Protein AF-A0A848TC14-F1 (afdb_monomer)

Sequence (157 aa):
MTRFVILGLLLTVLGGLSTPVNAQSNIQIATPGATDDLRDALLASSLLFQASQEKTTDTEELLAAAQADYARILGVLYANARYGGTISISVDGREAAAIPPLSPPSRINTITMRVAPGPLYLFDRAEIRPLAQFTEVPEGFAVGQPAETDTITEAAT

Solvent-accessible surface area (backbone atoms only — not comparable to full-atom values): 9500 Å² total; per-residue (Å²): 141,83,90,90,87,83,92,81,87,81,84,78,81,81,78,76,80,77,71,80,78,77,71,67,49,45,73,44,81,45,52,62,88,48,51,70,69,57,44,50,52,43,50,74,56,28,45,54,54,50,37,56,75,71,60,57,67,56,44,60,60,53,51,51,27,48,46,52,29,56,60,44,45,49,50,50,32,32,50,64,9,17,80,64,43,48,80,46,43,25,48,71,83,41,52,36,84,76,51,55,86,94,60,56,62,98,69,59,62,38,37,41,36,41,39,36,41,59,59,79,41,52,24,88,72,59,86,79,80,88,69,63,91,91,66,78,69,52,84,62,57,31,64,73,28,64,44,21,48,59,48,56,52,59,56,73,110

Secondary structure (DSSP, 8-state):
-------------------------EEEEE-TT--HHHHHHHHHH-HHHHHHHHT---HHHHHHHHHHHHHHHHHHHHHTT-TT-EEEEEETTEEGGGS-TTS--S---EEEEEEE--PPPB-S----SSPPTTPPPPTTSSTTSB--HHHHHHHT-

Mean predicted aligned error: 9.02 Å

Foldseek 3Di:
DDDDDDDDDDDDDPPDPPDPPLQQAAEAEAAPPDDPVLVVQLLVQQPLNVCVVVSPSDQLSNLVSLQVSVVSNCLSLQQQQLNVKDKFKDFVNHTSPPDDSVDTPPGTHYIYIYIYSHDFDFDCDQDDPPDDPPDDQDPQSDGRHGPGPVSVVSRVD

Radius of gyration: 27.79 Å; Cα contacts (8 Å, |Δi|>4): 214; chains: 1; bounding box: 40×29×121 Å

Structure (mmCIF, N/CA/C/O backbone):
data_AF-A0A848TC14-F1
#
_entry.id   AF-A0A848TC14-F1
#
loop_
_atom_site.group_PDB
_atom_site.id
_atom_site.type_symbol
_atom_site.label_atom_id
_atom_site.label_alt_id
_atom_site.label_comp_id
_atom_site.label_asym_id
_atom_site.label_entity_id
_atom_site.label_seq_id
_atom_site.pdbx_PDB_ins_code
_atom_site.Cartn_x
_atom_site.Cartn_y
_atom_site.Cartn_z
_atom_site.occupancy
_atom_site.B_iso_or_equiv
_atom_site.auth_seq_id
_atom_site.auth_comp_id
_atom_site.auth_asym_id
_atom_site.auth_atom_id
_atom_site.pdbx_PDB_model_num
ATOM 1 N N . MET A 1 1 ? -13.054 1.035 89.773 1.00 46.28 1 MET A N 1
ATOM 2 C CA . MET A 1 1 ? -14.316 1.741 89.455 1.00 46.28 1 MET A CA 1
ATOM 3 C C . MET A 1 1 ? -13.878 3.024 88.758 1.00 46.28 1 MET A C 1
ATOM 5 O O . MET A 1 1 ? -13.161 3.770 89.395 1.00 46.28 1 MET A O 1
ATOM 9 N N . THR A 1 2 ? -14.018 3.250 87.449 1.00 39.78 2 THR A N 1
ATOM 10 C CA . THR A 1 2 ? -15.206 3.130 86.582 1.00 39.78 2 THR A CA 1
ATOM 11 C C . THR A 1 2 ? -14.742 3.103 85.106 1.00 39.78 2 THR A C 1
ATOM 13 O O . THR A 1 2 ? -13.728 3.707 84.774 1.00 39.78 2 THR A O 1
ATOM 16 N N . ARG A 1 3 ? -15.445 2.358 84.243 1.00 43.69 3 ARG A N 1
ATOM 17 C CA . ARG A 1 3 ? -15.188 2.159 82.795 1.00 43.69 3 ARG A CA 1
ATOM 18 C C . ARG A 1 3 ? -15.736 3.340 81.980 1.00 43.69 3 ARG A C 1
ATOM 20 O O . ARG A 1 3 ? -16.762 3.851 82.398 1.00 43.69 3 ARG A O 1
ATOM 27 N N . PHE A 1 4 ? -15.179 3.643 80.799 1.00 44.44 4 PHE A N 1
ATOM 28 C CA . PHE A 1 4 ? -15.948 4.006 79.589 1.00 44.44 4 PHE A CA 1
ATOM 29 C C . PHE A 1 4 ? -15.109 3.791 78.309 1.00 44.44 4 PHE A C 1
ATOM 31 O O . PHE A 1 4 ? -13.949 4.180 78.234 1.00 44.44 4 PHE A O 1
ATOM 38 N N . VAL A 1 5 ? -15.722 3.118 77.332 1.00 41.78 5 VAL A N 1
ATOM 39 C CA . VAL A 1 5 ? -15.241 2.735 75.991 1.00 41.78 5 VAL A CA 1
ATOM 40 C C . VAL A 1 5 ? -16.120 3.458 74.976 1.00 41.78 5 VAL A C 1
ATOM 42 O O . VAL A 1 5 ? -17.327 3.301 75.114 1.00 41.78 5 VAL A O 1
ATOM 45 N N . ILE A 1 6 ? -15.556 4.144 73.968 1.00 45.53 6 ILE A N 1
ATOM 46 C CA . ILE A 1 6 ? -16.170 4.487 72.654 1.00 45.53 6 ILE A CA 1
ATOM 47 C C . ILE A 1 6 ? -14.986 4.767 71.692 1.00 45.53 6 ILE A C 1
ATOM 49 O O . ILE A 1 6 ? -14.308 5.771 71.859 1.00 45.53 6 ILE A O 1
ATOM 53 N N . LEU A 1 7 ? -14.450 3.836 70.892 1.00 45.56 7 LEU A N 1
ATOM 54 C CA . LEU A 1 7 ? -14.881 3.301 69.584 1.00 45.56 7 LEU A CA 1
ATOM 55 C C . LEU A 1 7 ? -15.544 4.311 68.623 1.00 45.56 7 LEU A C 1
ATOM 57 O O . LEU A 1 7 ? -16.755 4.491 68.644 1.00 45.56 7 LEU A O 1
ATOM 61 N N . GLY A 1 8 ? -14.744 4.903 67.730 1.00 40.00 8 GLY A N 1
ATOM 62 C CA . GLY A 1 8 ? -15.201 5.689 66.580 1.00 40.00 8 GLY A CA 1
ATOM 63 C C . GLY A 1 8 ? -14.459 5.264 65.313 1.00 40.00 8 GLY A C 1
ATOM 64 O O . GLY A 1 8 ? -13.392 5.782 65.007 1.00 40.00 8 GLY A O 1
ATOM 65 N N . LEU A 1 9 ? -15.017 4.271 64.621 1.00 47.69 9 LEU A N 1
ATOM 66 C CA . LEU A 1 9 ? -14.603 3.769 63.311 1.00 47.69 9 LEU A CA 1
ATOM 67 C C . LEU A 1 9 ? -15.019 4.790 62.238 1.00 47.69 9 LEU A C 1
ATOM 69 O O . LEU A 1 9 ? -16.210 4.927 61.968 1.00 47.69 9 LEU A O 1
ATOM 73 N N . LEU A 1 10 ? -14.067 5.498 61.622 1.00 47.19 10 LEU A N 1
ATOM 74 C CA . LEU A 1 10 ? -14.345 6.332 60.450 1.00 47.19 10 LEU A CA 1
ATOM 75 C C . LEU A 1 10 ? -14.004 5.540 59.180 1.00 47.19 10 LEU A C 1
ATOM 77 O O . LEU A 1 10 ? -12.844 5.388 58.806 1.00 47.19 10 LEU A O 1
ATOM 81 N N . LEU A 1 11 ? -15.046 4.993 58.561 1.00 47.38 11 LEU A N 1
ATOM 82 C CA . LEU A 1 11 ? -15.020 4.297 57.281 1.00 47.38 11 LEU A CA 1
ATOM 83 C C . LEU A 1 11 ? -15.008 5.343 56.154 1.00 47.38 11 LEU A C 1
ATOM 85 O O . LEU A 1 11 ? -16.060 5.836 55.750 1.00 47.38 11 LEU A O 1
ATOM 89 N N . THR A 1 12 ? -13.831 5.719 55.657 1.00 61.28 12 THR A N 1
ATOM 90 C CA . THR A 1 12 ? -13.726 6.566 54.462 1.00 61.28 12 THR A CA 1
ATOM 91 C C . THR A 1 12 ? -13.914 5.709 53.214 1.00 61.28 12 THR A C 1
ATOM 93 O O . THR A 1 12 ? -13.096 4.854 52.882 1.00 61.28 12 THR A O 1
ATOM 96 N N . VAL A 1 13 ? -15.038 5.940 52.541 1.00 52.47 13 VAL A N 1
ATOM 97 C CA . VAL A 1 13 ? -15.427 5.342 51.264 1.00 52.47 13 VAL A CA 1
ATOM 98 C C . VAL A 1 13 ? -14.392 5.698 50.195 1.00 52.47 13 VAL A C 1
ATOM 100 O O . VAL A 1 13 ? -14.266 6.855 49.796 1.00 52.47 13 VAL A O 1
ATOM 103 N N . LEU A 1 14 ? -13.657 4.692 49.722 1.00 52.81 14 LEU A N 1
ATOM 104 C CA . LEU A 1 14 ? -12.804 4.788 48.543 1.00 52.81 14 LEU A CA 1
ATOM 105 C C . LEU A 1 14 ? -13.716 4.742 47.305 1.00 52.81 14 LEU A C 1
ATOM 107 O O . LEU A 1 14 ? -14.069 3.674 46.808 1.00 52.81 14 LEU A O 1
ATOM 111 N N . GLY A 1 15 ? -14.172 5.911 46.853 1.00 49.97 15 GLY A N 1
ATOM 112 C CA . GLY A 1 15 ? -14.879 6.052 45.583 1.00 49.97 15 GLY A CA 1
ATOM 113 C C . GLY A 1 15 ? -13.926 5.726 44.437 1.00 49.97 15 GLY A C 1
ATOM 114 O O . GLY A 1 15 ? -13.061 6.530 44.101 1.00 49.97 15 GLY A O 1
ATOM 115 N N . GLY A 1 16 ? -14.055 4.528 43.867 1.00 47.34 16 GLY A N 1
ATOM 116 C CA . GLY A 1 16 ? -13.307 4.125 42.685 1.00 47.34 16 GLY A CA 1
ATOM 117 C C . GLY A 1 16 ? -13.694 4.998 41.496 1.00 47.34 16 GLY A C 1
ATOM 118 O O . GLY A 1 16 ? -14.772 4.832 40.930 1.00 47.34 16 GLY A O 1
ATOM 119 N N . LEU A 1 17 ? -12.809 5.917 41.110 1.00 54.09 17 LEU A N 1
ATOM 120 C CA . LEU A 1 17 ? -12.841 6.564 39.802 1.00 54.09 17 LEU A CA 1
ATOM 121 C C . LEU A 1 17 ? -12.713 5.462 38.746 1.00 54.09 17 LEU A C 1
ATOM 123 O O . LEU A 1 17 ? -11.628 4.939 38.505 1.00 54.09 17 LEU A O 1
ATOM 127 N N . SER A 1 18 ? -13.839 5.069 38.156 1.00 51.50 18 SER A N 1
ATOM 128 C CA . SER A 1 18 ? -13.858 4.200 36.984 1.00 51.50 18 SER A CA 1
ATOM 129 C C . SER A 1 18 ? -13.423 5.066 35.808 1.00 51.50 18 SER A C 1
ATOM 131 O O . SER A 1 18 ? -14.244 5.740 35.190 1.00 51.50 18 SER A O 1
ATOM 133 N N . THR A 1 19 ? -12.120 5.148 35.540 1.00 56.91 19 THR A N 1
ATOM 134 C CA . THR A 1 19 ? -11.674 5.741 34.281 1.00 56.91 19 THR A CA 1
ATOM 135 C C . THR A 1 19 ? -12.223 4.863 33.155 1.00 56.91 19 THR A C 1
ATOM 137 O O . THR A 1 19 ? -12.076 3.638 33.218 1.00 56.91 19 THR A O 1
ATOM 140 N N . PRO A 1 20 ? -12.906 5.429 32.144 1.00 57.41 20 PRO A N 1
ATOM 141 C CA . PRO A 1 20 ? -13.269 4.646 30.979 1.00 57.41 20 PRO A CA 1
ATOM 142 C C . PRO A 1 20 ? -11.966 4.144 30.355 1.00 57.41 20 PRO A C 1
ATOM 144 O O . PRO A 1 20 ? -11.143 4.927 29.883 1.00 57.41 20 PRO A O 1
ATOM 147 N N . VAL A 1 21 ? -11.750 2.830 30.396 1.00 55.84 21 VAL A N 1
ATOM 148 C CA . VAL A 1 21 ? -10.732 2.181 29.574 1.00 55.84 21 VAL A CA 1
ATOM 149 C C . VAL A 1 21 ? -11.203 2.348 28.134 1.00 55.84 21 VAL A C 1
ATOM 151 O O . VAL A 1 21 ? -12.062 1.606 27.655 1.00 55.84 21 VAL A O 1
ATOM 154 N N . ASN A 1 22 ? -10.674 3.360 27.445 1.00 58.41 22 ASN A N 1
ATOM 155 C CA . ASN A 1 22 ? -10.708 3.386 25.992 1.00 58.41 22 ASN A CA 1
ATOM 156 C C . ASN A 1 22 ? -9.823 2.234 25.527 1.00 58.41 22 ASN A C 1
ATOM 158 O O . ASN A 1 22 ? -8.597 2.320 25.550 1.00 58.41 22 ASN A O 1
ATOM 162 N N . ALA A 1 23 ? -10.457 1.105 25.215 1.00 66.38 23 ALA A N 1
ATOM 163 C CA . ALA A 1 23 ? -9.760 -0.036 24.653 1.00 66.38 23 ALA A CA 1
ATOM 164 C C . ALA A 1 23 ? -9.173 0.393 23.304 1.00 66.38 23 ALA A C 1
ATOM 166 O O . ALA A 1 23 ? -9.920 0.738 22.390 1.00 66.38 23 ALA A O 1
ATOM 167 N N . GLN A 1 24 ? -7.845 0.410 23.229 1.00 78.25 24 GLN A N 1
ATOM 168 C CA . GLN A 1 24 ? -7.098 0.715 22.018 1.00 78.25 24 GLN A CA 1
ATOM 169 C C . GLN A 1 24 ? -7.435 -0.313 20.931 1.00 78.25 24 GLN A C 1
ATOM 171 O O . GLN A 1 24 ? -7.435 -1.519 21.195 1.00 78.25 24 GLN A O 1
ATOM 176 N N . SER A 1 25 ? -7.702 0.164 19.715 1.00 88.19 25 SER A N 1
ATOM 177 C CA . SER A 1 25 ? -7.899 -0.688 18.542 1.00 88.19 25 SER A CA 1
ATOM 178 C C . SER A 1 25 ? -6.624 -1.480 18.246 1.00 88.19 25 SER A C 1
ATOM 180 O O . SER A 1 25 ? -5.524 -0.926 18.240 1.00 88.19 25 SER A O 1
ATOM 182 N N . ASN A 1 26 ? -6.755 -2.777 17.975 1.00 95.12 26 ASN A N 1
ATOM 183 C CA . ASN A 1 26 ? -5.629 -3.616 17.576 1.00 95.12 26 ASN A CA 1
ATOM 184 C C . ASN A 1 26 ? -5.370 -3.462 16.070 1.00 95.12 26 ASN A C 1
ATOM 186 O O . ASN A 1 26 ? -6.156 -3.952 15.261 1.00 95.12 26 ASN A O 1
ATOM 190 N N . ILE A 1 27 ? -4.286 -2.785 15.690 1.00 97.44 27 ILE A N 1
ATOM 191 C CA . ILE A 1 27 ? -3.905 -2.591 14.287 1.00 97.44 27 ILE A CA 1
ATOM 192 C C . ILE A 1 27 ? -2.852 -3.633 13.912 1.00 97.44 27 ILE A C 1
ATOM 194 O O . ILE A 1 27 ? -1.775 -3.698 14.501 1.00 97.44 27 ILE A O 1
ATOM 198 N N . GLN A 1 28 ? -3.168 -4.454 12.916 1.00 97.88 28 GLN A N 1
ATOM 199 C CA . GLN A 1 28 ? -2.315 -5.529 12.426 1.00 97.88 28 GLN A CA 1
ATOM 200 C C . GLN A 1 28 ? -1.973 -5.272 10.966 1.00 97.88 28 GLN A C 1
ATOM 202 O O . GLN A 1 28 ? -2.865 -5.158 10.127 1.00 97.88 28 GLN A O 1
ATOM 207 N N . ILE A 1 29 ? -0.681 -5.212 10.655 1.00 98.12 29 ILE A N 1
ATOM 208 C CA . ILE A 1 29 ? -0.194 -4.972 9.297 1.00 98.12 29 ILE A CA 1
ATOM 209 C C . ILE A 1 29 ? 0.643 -6.170 8.859 1.00 98.12 29 ILE A C 1
ATOM 211 O O . ILE A 1 29 ? 1.595 -6.555 9.535 1.00 98.12 29 ILE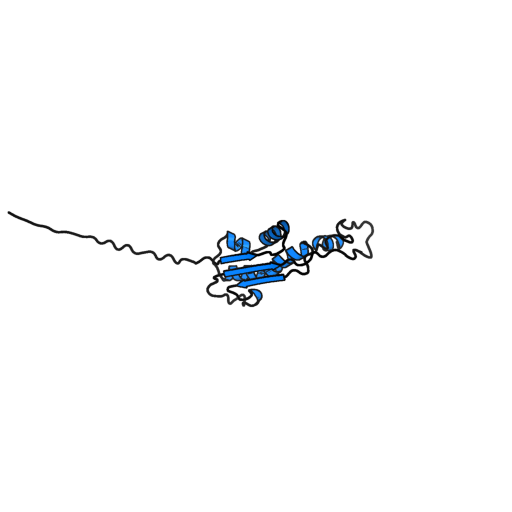 A O 1
ATOM 215 N N . ALA A 1 30 ? 0.284 -6.763 7.723 1.00 98.12 30 ALA A N 1
ATOM 216 C CA . ALA A 1 30 ? 0.972 -7.909 7.148 1.00 98.12 30 ALA A CA 1
ATOM 217 C C . ALA A 1 30 ? 1.305 -7.663 5.673 1.00 98.12 30 ALA A C 1
ATOM 219 O O . ALA A 1 30 ? 0.419 -7.404 4.860 1.00 98.12 30 ALA A O 1
ATOM 220 N N . THR A 1 31 ? 2.575 -7.825 5.309 1.00 98.00 31 THR A N 1
ATOM 221 C CA . THR A 1 31 ? 3.086 -7.610 3.946 1.00 98.00 31 THR A CA 1
ATOM 222 C C . THR A 1 31 ? 3.705 -8.893 3.364 1.00 98.00 31 THR A C 1
ATOM 224 O O . THR A 1 31 ? 4.909 -8.961 3.113 1.00 98.00 31 THR A O 1
ATOM 227 N N . PRO A 1 32 ? 2.926 -9.979 3.197 1.00 97.56 32 PRO A N 1
ATOM 228 C CA . PRO A 1 32 ? 3.448 -11.254 2.702 1.00 97.56 32 PRO A CA 1
ATOM 229 C C . PRO A 1 32 ? 4.146 -11.104 1.343 1.00 97.56 32 PRO A C 1
ATOM 231 O O . PRO A 1 32 ? 3.558 -10.616 0.380 1.00 97.56 32 PRO A O 1
ATOM 234 N N . GLY A 1 33 ? 5.386 -11.586 1.258 1.00 95.38 33 GLY A N 1
ATOM 235 C CA . GLY A 1 33 ? 6.170 -11.564 0.020 1.00 95.38 33 GLY A CA 1
ATOM 236 C C . GLY A 1 33 ? 6.759 -10.197 -0.345 1.00 95.38 33 GLY A C 1
ATOM 237 O O . GLY A 1 33 ? 7.353 -10.081 -1.414 1.00 95.38 33 GLY A O 1
ATOM 238 N N . ALA A 1 34 ? 6.619 -9.177 0.510 1.00 97.12 34 ALA A N 1
ATOM 239 C CA . ALA A 1 34 ? 7.396 -7.949 0.386 1.00 97.12 34 ALA A CA 1
ATOM 240 C C . ALA A 1 34 ? 8.844 -8.181 0.838 1.00 97.12 34 ALA A C 1
ATOM 242 O O . ALA A 1 34 ? 9.090 -8.920 1.793 1.00 97.12 34 ALA A O 1
ATOM 243 N N . THR A 1 35 ? 9.789 -7.534 0.157 1.00 97.75 35 THR A N 1
ATOM 244 C CA . THR A 1 35 ? 11.150 -7.354 0.677 1.00 97.75 35 THR A CA 1
ATOM 245 C C . THR A 1 35 ? 11.115 -6.440 1.901 1.00 97.75 35 THR A C 1
ATOM 247 O O . THR A 1 35 ? 10.121 -5.742 2.121 1.00 97.75 35 THR A O 1
ATOM 250 N N . ASP A 1 36 ? 12.188 -6.428 2.692 1.00 97.62 36 ASP A N 1
ATOM 251 C CA . ASP A 1 36 ? 12.278 -5.531 3.849 1.00 97.62 36 ASP A CA 1
ATOM 252 C C . ASP A 1 36 ? 12.155 -4.058 3.421 1.00 97.62 36 ASP A C 1
ATOM 254 O O . ASP A 1 36 ? 11.310 -3.352 3.962 1.00 97.62 36 ASP A O 1
ATOM 258 N N . ASP A 1 37 ? 12.855 -3.641 2.361 1.00 97.38 37 ASP A N 1
ATOM 259 C CA . ASP A 1 37 ? 12.778 -2.266 1.843 1.00 97.38 37 ASP A CA 1
ATOM 260 C C . ASP A 1 37 ? 11.356 -1.875 1.410 1.00 97.38 37 ASP A C 1
ATOM 262 O O . ASP A 1 37 ? 10.859 -0.799 1.748 1.00 97.38 37 ASP A O 1
ATOM 266 N N . LEU A 1 38 ? 10.653 -2.770 0.702 1.00 98.00 38 LEU A N 1
ATOM 267 C CA . LEU A 1 38 ? 9.278 -2.506 0.281 1.00 98.00 38 LEU A CA 1
ATOM 268 C C . LEU A 1 38 ? 8.330 -2.469 1.482 1.00 98.00 38 LEU A C 1
ATOM 270 O O . LEU A 1 38 ? 7.423 -1.641 1.521 1.00 98.00 38 LEU A O 1
ATOM 274 N N . ARG A 1 39 ? 8.517 -3.354 2.469 1.00 98.31 39 ARG A N 1
ATOM 275 C CA . ARG A 1 39 ? 7.737 -3.304 3.710 1.00 98.31 39 ARG A CA 1
ATOM 276 C C . ARG A 1 39 ? 7.933 -1.959 4.400 1.00 98.31 39 ARG A C 1
ATOM 278 O O . ARG A 1 39 ? 6.943 -1.358 4.806 1.00 98.31 39 ARG A O 1
ATOM 285 N N . ASP A 1 40 ? 9.165 -1.491 4.518 1.00 98.31 40 ASP A N 1
ATOM 286 C CA . ASP A 1 40 ? 9.473 -0.253 5.224 1.00 98.31 40 ASP A CA 1
ATOM 287 C C . ASP A 1 40 ? 8.893 0.963 4.484 1.00 98.31 40 ASP A C 1
ATOM 289 O O . ASP A 1 40 ? 8.284 1.828 5.115 1.00 98.31 40 ASP A O 1
ATOM 293 N N . ALA A 1 41 ? 8.939 0.977 3.146 1.00 98.31 41 ALA A N 1
ATOM 294 C CA . ALA A 1 41 ? 8.268 1.989 2.328 1.00 98.31 41 ALA A CA 1
ATOM 295 C C . ALA A 1 41 ? 6.734 1.978 2.505 1.00 98.31 41 ALA A C 1
ATOM 297 O O . ALA A 1 41 ? 6.103 3.032 2.628 1.00 98.31 41 ALA A O 1
ATOM 298 N N . LEU A 1 42 ? 6.119 0.790 2.563 1.00 98.56 42 LEU A N 1
ATOM 299 C CA . LEU A 1 42 ? 4.681 0.639 2.817 1.00 98.56 42 LEU A CA 1
ATOM 300 C C . LEU A 1 42 ? 4.300 1.155 4.214 1.00 98.56 42 LEU A C 1
ATOM 302 O O . LEU A 1 42 ? 3.315 1.880 4.349 1.00 98.56 42 LEU A O 1
ATOM 306 N N . LEU A 1 43 ? 5.084 0.821 5.244 1.00 98.31 43 LEU A N 1
ATOM 307 C CA . LEU A 1 43 ? 4.855 1.283 6.616 1.00 98.31 43 LEU A CA 1
ATOM 308 C C . LEU A 1 43 ? 5.044 2.797 6.749 1.00 98.31 43 LEU A C 1
ATOM 310 O O . LEU A 1 43 ? 4.217 3.452 7.378 1.00 98.31 43 LEU A O 1
ATOM 314 N N . ALA A 1 44 ? 6.075 3.364 6.119 1.00 98.19 44 ALA A N 1
ATOM 315 C CA . ALA A 1 44 ? 6.312 4.806 6.108 1.00 98.19 44 ALA A CA 1
ATOM 316 C C . ALA A 1 44 ? 5.157 5.580 5.448 1.00 98.19 44 ALA A C 1
ATOM 318 O O . ALA A 1 44 ? 4.817 6.686 5.870 1.00 98.19 44 ALA A O 1
ATOM 319 N N . SER A 1 45 ? 4.521 4.989 4.432 1.00 98.19 45 SER A N 1
ATOM 320 C CA . SER A 1 45 ? 3.368 5.584 3.757 1.00 98.19 45 SER A CA 1
ATOM 321 C C . SER A 1 45 ? 2.059 5.422 4.543 1.00 98.19 45 SER A C 1
ATOM 323 O O . SER A 1 45 ? 1.200 6.294 4.449 1.00 98.19 45 SER A O 1
ATOM 325 N N . SER A 1 46 ? 1.890 4.363 5.338 1.00 98.56 46 SER A N 1
ATOM 326 C CA . SER A 1 46 ? 0.620 4.034 6.005 1.00 98.56 46 SER A CA 1
ATOM 327 C C . SER A 1 46 ? 0.227 5.000 7.131 1.00 98.56 46 SER A C 1
ATOM 329 O O . SER A 1 46 ? 0.959 5.190 8.104 1.00 98.56 46 SER A O 1
ATOM 331 N N . LEU A 1 47 ? -0.992 5.532 7.047 1.00 98.56 47 LEU A N 1
ATOM 332 C CA . LEU A 1 47 ? -1.656 6.288 8.108 1.00 98.56 47 LEU A CA 1
ATOM 333 C C . LEU A 1 47 ? -2.127 5.380 9.245 1.00 98.56 47 LEU A C 1
ATOM 335 O O . LEU A 1 47 ? -2.079 5.790 10.399 1.00 98.56 47 LEU A O 1
ATOM 339 N N . LEU A 1 48 ? -2.533 4.136 8.966 1.00 98.19 48 LEU A N 1
ATOM 340 C CA . LEU A 1 48 ? -2.860 3.172 10.022 1.00 98.19 48 LEU A CA 1
ATOM 341 C C . LEU A 1 48 ? -1.643 2.822 10.883 1.00 98.19 48 LEU A C 1
ATOM 343 O O . LEU A 1 48 ? -1.768 2.671 12.099 1.00 98.19 48 LEU A O 1
ATOM 347 N N . PHE A 1 49 ? -0.461 2.710 10.274 1.00 98.19 49 PHE A N 1
ATOM 348 C CA . PHE A 1 49 ? 0.775 2.515 11.026 1.00 98.19 49 PHE A CA 1
ATOM 349 C C . PHE A 1 49 ? 1.080 3.722 11.923 1.00 98.19 49 PHE A C 1
ATOM 351 O O . PHE A 1 49 ? 1.384 3.543 13.102 1.00 98.19 49 PHE A O 1
ATOM 358 N N . GLN A 1 50 ? 0.926 4.944 11.403 1.00 98.06 50 GLN A N 1
ATOM 359 C CA . GLN A 1 50 ? 1.088 6.180 12.180 1.00 98.06 50 GLN A CA 1
ATOM 360 C C . GLN A 1 50 ? 0.084 6.255 13.342 1.00 98.06 50 GLN A C 1
ATOM 362 O O . GLN A 1 50 ? 0.491 6.397 14.493 1.00 98.06 50 GLN A O 1
ATOM 367 N N . ALA A 1 51 ? -1.202 6.014 13.079 1.00 97.00 51 ALA A N 1
ATOM 368 C CA . ALA A 1 51 ? -2.255 5.974 14.094 1.00 97.00 51 ALA A CA 1
ATOM 369 C C . ALA A 1 51 ? -1.981 4.923 15.188 1.00 97.00 51 ALA A C 1
ATOM 371 O O . ALA A 1 51 ? -2.250 5.145 16.371 1.00 97.00 51 ALA A O 1
ATOM 372 N N . SER A 1 52 ? -1.388 3.777 14.825 1.00 95.75 52 SER A N 1
ATOM 373 C CA . SER A 1 52 ? -0.953 2.765 15.796 1.00 95.75 52 S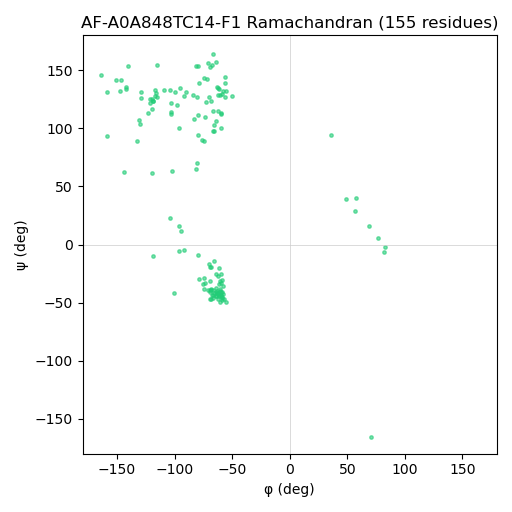ER A CA 1
ATOM 374 C C . SER A 1 52 ? 0.157 3.280 16.716 1.00 95.75 52 SER A C 1
ATOM 376 O O . SER A 1 52 ? 0.146 2.983 17.912 1.00 95.75 52 SER A O 1
ATOM 378 N N . GLN A 1 53 ? 1.117 4.031 16.173 1.00 95.62 53 GLN A N 1
ATOM 379 C CA . GLN A 1 53 ? 2.226 4.619 16.932 1.00 95.62 53 GLN A CA 1
ATOM 380 C C . GLN A 1 53 ? 1.726 5.723 17.876 1.00 95.62 53 GLN A C 1
ATOM 382 O O . GLN A 1 53 ? 2.175 5.819 19.019 1.00 95.62 53 GLN A O 1
ATOM 387 N N . GLU A 1 54 ? 0.750 6.508 17.420 1.00 95.44 54 GLU A N 1
ATOM 388 C CA . GLU A 1 54 ? 0.111 7.594 18.173 1.00 95.44 54 GLU A CA 1
ATOM 389 C C . GLU A 1 54 ? -0.951 7.100 19.167 1.00 95.44 54 GLU A C 1
ATOM 391 O O . GLU A 1 54 ? -1.402 7.854 20.029 1.00 95.44 54 GLU A O 1
ATOM 396 N N . LYS A 1 55 ? -1.297 5.806 19.111 1.00 93.88 55 LYS A N 1
ATOM 397 C CA . LYS A 1 55 ? -2.354 5.171 19.914 1.00 93.88 55 LYS A CA 1
ATOM 398 C C . LYS A 1 55 ? -3.715 5.842 19.707 1.00 93.88 55 LYS A C 1
ATOM 400 O O . LYS A 1 55 ? -4.482 5.992 20.661 1.00 93.88 55 LYS A O 1
ATOM 405 N N . THR A 1 56 ? -4.022 6.219 18.467 1.00 94.19 56 THR A N 1
ATOM 406 C CA . THR A 1 56 ? -5.320 6.781 18.084 1.00 94.19 56 THR A CA 1
ATOM 407 C C . THR A 1 56 ? -6.445 5.829 18.492 1.00 94.19 56 THR A C 1
ATOM 409 O O . THR A 1 56 ? -6.396 4.620 18.252 1.00 94.19 56 THR A O 1
ATOM 412 N N . THR A 1 57 ? -7.471 6.384 19.138 1.00 93.56 57 THR A N 1
ATOM 413 C CA . THR A 1 57 ? -8.675 5.642 19.559 1.00 93.56 57 THR A CA 1
ATOM 414 C C . THR A 1 57 ? -9.950 6.166 18.910 1.00 93.56 57 THR A C 1
ATOM 416 O O . THR A 1 57 ? -10.988 5.514 19.012 1.00 93.56 57 THR A O 1
ATOM 419 N N . ASP A 1 58 ? -9.872 7.310 18.228 1.00 94.50 58 ASP A N 1
ATOM 420 C CA . ASP A 1 58 ? -10.996 7.895 17.516 1.00 94.50 58 ASP A CA 1
ATOM 421 C C . ASP A 1 58 ? -11.376 7.033 16.303 1.00 94.50 58 ASP A C 1
ATOM 423 O O . ASP A 1 58 ? -10.553 6.714 15.444 1.00 94.50 58 ASP A O 1
ATOM 427 N N . THR A 1 59 ? -12.634 6.601 16.255 1.00 94.94 59 THR A N 1
ATOM 428 C CA . THR A 1 59 ? -13.124 5.682 15.223 1.00 94.94 59 THR A CA 1
ATOM 429 C C . THR A 1 59 ? -13.318 6.346 13.863 1.00 94.94 59 THR A C 1
ATOM 431 O O . THR A 1 59 ? -13.212 5.656 12.849 1.00 94.94 59 THR A O 1
ATOM 434 N N . GLU A 1 60 ? -13.609 7.650 13.825 1.00 95.31 60 GLU A N 1
ATOM 435 C CA . GLU A 1 60 ? -13.725 8.415 12.576 1.00 95.31 60 GLU A CA 1
ATOM 436 C C . GLU A 1 60 ? -12.346 8.559 11.938 1.00 95.31 60 GLU A C 1
ATOM 438 O O . GLU A 1 60 ? -12.170 8.252 10.758 1.00 95.31 60 GLU A O 1
ATOM 443 N N . GLU A 1 61 ? -11.354 8.931 12.744 1.00 95.81 61 GLU A N 1
ATOM 444 C CA . GLU A 1 61 ? -9.963 9.069 12.324 1.00 95.81 61 GLU A CA 1
ATOM 445 C C . GLU A 1 61 ? -9.383 7.734 11.841 1.00 95.81 61 GLU A C 1
ATOM 447 O O . GLU A 1 61 ? -8.811 7.659 10.753 1.00 95.81 61 GLU A O 1
ATOM 452 N N . LEU A 1 62 ? -9.593 6.649 12.595 1.00 96.88 62 LEU A N 1
ATOM 453 C CA . LEU A 1 62 ? -9.126 5.314 12.213 1.00 96.88 62 LEU A CA 1
ATOM 454 C C . LEU A 1 62 ? -9.774 4.808 10.918 1.00 96.88 62 LEU A C 1
ATOM 456 O O . LEU A 1 62 ? -9.093 4.201 10.087 1.00 96.88 62 LEU A O 1
ATOM 460 N N . LEU A 1 63 ? -11.076 5.047 10.725 1.00 97.75 63 LEU A N 1
ATOM 461 C CA . LEU A 1 63 ? -11.754 4.678 9.483 1.00 97.75 63 LEU A CA 1
ATOM 462 C C . LEU A 1 63 ? -11.236 5.510 8.304 1.00 97.75 63 LEU A C 1
ATOM 464 O O . LEU A 1 63 ? -10.971 4.952 7.238 1.00 97.75 63 LEU A O 1
ATOM 468 N N . ALA A 1 64 ? -11.059 6.819 8.493 1.00 97.75 64 ALA A N 1
ATOM 469 C CA . ALA A 1 64 ? -10.514 7.701 7.469 1.00 97.75 64 ALA A CA 1
ATOM 470 C C . ALA A 1 64 ? -9.089 7.284 7.071 1.00 97.75 64 ALA A C 1
ATOM 472 O O . ALA A 1 64 ? -8.794 7.183 5.880 1.00 97.75 64 ALA A O 1
ATOM 473 N N . ALA A 1 65 ? -8.235 6.956 8.047 1.00 98.25 65 ALA A N 1
ATOM 474 C CA . ALA A 1 65 ? -6.894 6.426 7.812 1.00 98.25 65 ALA A CA 1
ATOM 475 C C . ALA A 1 65 ? -6.935 5.116 7.010 1.00 98.25 65 ALA A C 1
ATOM 477 O O . ALA A 1 65 ? -6.250 4.994 5.995 1.00 98.25 65 ALA A O 1
ATOM 478 N N . ALA A 1 66 ? -7.795 4.167 7.402 1.00 98.38 66 ALA A N 1
ATOM 479 C CA . ALA A 1 66 ? -7.969 2.900 6.693 1.00 98.38 66 ALA A CA 1
ATOM 480 C C . ALA A 1 66 ? -8.402 3.091 5.230 1.00 98.38 66 ALA A C 1
ATOM 482 O O . ALA A 1 66 ? -7.919 2.394 4.341 1.00 98.38 66 ALA A O 1
ATOM 483 N N . GLN A 1 67 ? -9.304 4.036 4.963 1.00 98.44 67 GLN A N 1
ATOM 484 C CA . GLN A 1 67 ? -9.785 4.319 3.609 1.00 98.44 67 GLN A CA 1
ATOM 485 C C . GLN A 1 67 ? -8.755 5.075 2.762 1.00 98.44 67 GLN A C 1
ATOM 487 O O . GLN A 1 67 ? -8.605 4.795 1.572 1.00 98.44 67 GLN A O 1
ATOM 492 N N . ALA A 1 68 ? -8.022 6.013 3.358 1.00 98.50 68 ALA A N 1
ATOM 493 C CA . ALA A 1 68 ? -6.968 6.749 2.669 1.00 98.50 68 ALA A CA 1
ATOM 494 C C . ALA A 1 68 ? -5.762 5.855 2.330 1.00 98.50 68 ALA A C 1
ATOM 496 O O . ALA A 1 68 ? -5.128 6.046 1.286 1.00 98.50 68 ALA A O 1
ATOM 497 N N . ASP A 1 69 ? -5.475 4.847 3.159 1.00 98.75 69 ASP A N 1
ATOM 498 C CA . ASP A 1 69 ? -4.337 3.952 2.958 1.00 98.75 69 ASP A CA 1
ATOM 499 C C . ASP A 1 69 ? -4.415 3.144 1.658 1.00 98.75 69 ASP A C 1
ATOM 501 O O . ASP A 1 69 ? -3.367 2.873 1.079 1.00 98.75 69 ASP A O 1
ATOM 505 N N . TYR A 1 70 ? -5.596 2.853 1.097 1.00 98.62 70 TYR A N 1
ATOM 506 C CA . TYR A 1 70 ? -5.665 2.186 -0.213 1.00 98.62 70 TYR A CA 1
ATOM 507 C C . TYR A 1 70 ? -4.889 2.942 -1.297 1.00 98.62 70 TYR A C 1
ATOM 509 O O . TYR A 1 70 ? -4.077 2.342 -2.000 1.00 98.62 70 TYR A O 1
ATOM 517 N N . ALA A 1 71 ? -5.105 4.255 -1.426 1.00 98.44 71 ALA A N 1
ATOM 518 C CA . ALA A 1 71 ? -4.437 5.056 -2.450 1.00 98.44 71 ALA A CA 1
ATOM 519 C C . ALA A 1 71 ? -2.943 5.237 -2.145 1.00 98.44 71 ALA A C 1
ATOM 521 O O . ALA A 1 71 ? -2.108 5.170 -3.047 1.00 98.44 71 ALA A O 1
ATOM 522 N N . ARG A 1 72 ? -2.598 5.426 -0.867 1.00 98.56 72 ARG A N 1
ATOM 523 C CA . ARG A 1 72 ? -1.214 5.638 -0.418 1.00 98.56 72 ARG A CA 1
ATOM 524 C C . ARG A 1 72 ? -0.349 4.398 -0.625 1.00 98.56 72 ARG A C 1
ATOM 526 O O . ARG A 1 72 ? 0.754 4.494 -1.157 1.00 98.56 72 ARG A O 1
ATOM 533 N N . ILE A 1 73 ? -0.869 3.231 -0.252 1.00 98.62 73 ILE A N 1
ATOM 534 C CA . ILE A 1 73 ? -0.201 1.941 -0.435 1.00 98.62 73 ILE A CA 1
ATOM 535 C C . ILE A 1 73 ? -0.133 1.582 -1.922 1.00 98.62 73 ILE A C 1
ATOM 537 O O . ILE A 1 73 ? 0.921 1.148 -2.383 1.00 98.62 73 ILE A O 1
ATOM 541 N N . LEU A 1 74 ? -1.193 1.829 -2.701 1.00 98.38 74 LEU A N 1
ATOM 542 C CA . LEU A 1 74 ? -1.157 1.624 -4.152 1.00 98.38 74 LEU A CA 1
ATOM 543 C C . LEU A 1 74 ? -0.051 2.453 -4.818 1.00 98.38 74 LEU A C 1
ATOM 545 O O . LEU A 1 74 ? 0.684 1.928 -5.652 1.00 98.38 74 LEU A O 1
ATOM 549 N N . GLY A 1 75 ? 0.108 3.714 -4.406 1.00 98.12 75 GLY A N 1
ATOM 550 C CA . GLY A 1 75 ? 1.184 4.582 -4.879 1.00 98.12 75 GLY A CA 1
ATOM 551 C C . GLY A 1 75 ? 2.571 3.990 -4.626 1.00 98.12 75 GLY A C 1
ATOM 552 O O . GLY A 1 75 ? 3.373 3.911 -5.551 1.00 98.12 75 GLY A O 1
ATOM 553 N N . VAL A 1 76 ? 2.829 3.489 -3.412 1.00 98.44 76 VAL A N 1
ATOM 554 C CA . VAL A 1 76 ? 4.104 2.823 -3.079 1.00 98.44 76 VAL A CA 1
ATOM 555 C C . VAL A 1 76 ? 4.330 1.584 -3.943 1.00 98.44 76 VAL A C 1
ATOM 557 O O . VAL A 1 76 ? 5.428 1.389 -4.459 1.00 98.44 76 VAL A O 1
ATOM 560 N N . LEU A 1 77 ? 3.304 0.750 -4.137 1.00 98.56 77 LEU A N 1
ATOM 561 C CA . LEU A 1 77 ? 3.421 -0.436 -4.986 1.00 98.56 77 LEU A CA 1
ATOM 562 C C . LEU A 1 77 ? 3.790 -0.052 -6.425 1.00 98.56 77 LEU A C 1
ATOM 564 O O . LEU A 1 77 ? 4.695 -0.645 -7.004 1.00 98.56 77 LEU A O 1
ATOM 568 N N . TYR A 1 78 ? 3.150 0.969 -6.988 1.00 97.62 78 TYR A N 1
ATOM 569 C CA . TYR A 1 78 ? 3.428 1.429 -8.349 1.00 97.62 78 TYR A CA 1
ATOM 570 C C . TYR A 1 78 ? 4.804 2.086 -8.486 1.00 97.62 78 TYR A C 1
ATOM 572 O O . TYR A 1 78 ? 5.506 1.822 -9.460 1.00 97.62 78 TYR A O 1
ATOM 580 N N . ALA A 1 79 ? 5.226 2.871 -7.493 1.00 97.56 79 ALA A N 1
ATOM 581 C CA . ALA A 1 79 ? 6.579 3.423 -7.437 1.00 97.56 79 ALA A CA 1
ATOM 582 C C . ALA A 1 79 ? 7.655 2.323 -7.417 1.00 97.56 79 ALA A C 1
ATOM 584 O O . ALA A 1 79 ? 8.754 2.542 -7.892 1.00 97.56 79 ALA A O 1
ATOM 585 N N . ASN A 1 80 ? 7.319 1.117 -6.944 1.00 97.88 80 ASN A N 1
ATOM 586 C CA . ASN A 1 80 ? 8.218 -0.041 -6.888 1.00 97.88 80 ASN A CA 1
ATOM 587 C C . ASN A 1 80 ? 7.926 -1.092 -7.985 1.00 97.88 80 ASN A C 1
ATOM 589 O O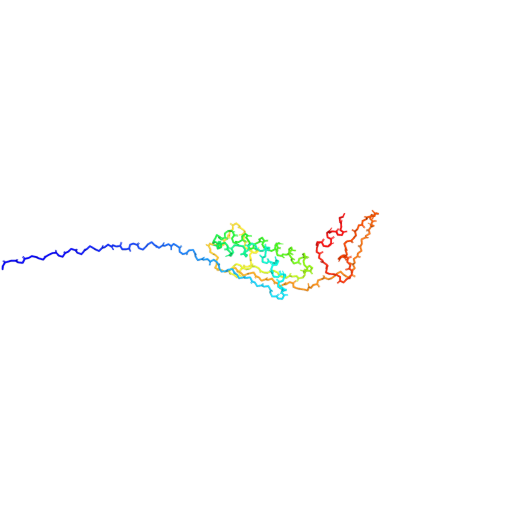 . ASN A 1 80 ? 8.215 -2.280 -7.806 1.00 97.88 80 ASN A O 1
ATOM 593 N N . ALA A 1 81 ? 7.287 -0.693 -9.093 1.00 97.94 81 ALA A N 1
ATOM 594 C CA . ALA A 1 81 ? 6.941 -1.556 -10.231 1.00 97.94 81 ALA A CA 1
ATOM 595 C C . ALA A 1 81 ? 6.086 -2.801 -9.875 1.00 97.94 81 ALA A C 1
ATOM 597 O O . ALA A 1 81 ? 6.149 -3.849 -10.527 1.00 97.94 81 ALA A O 1
ATOM 598 N N . ARG A 1 82 ? 5.264 -2.710 -8.821 1.00 98.25 82 ARG A N 1
ATOM 599 C CA . ARG A 1 82 ? 4.350 -3.758 -8.327 1.00 98.25 82 ARG A CA 1
ATOM 600 C C . ARG A 1 82 ? 2.903 -3.489 -8.741 1.00 98.25 82 ARG A C 1
ATOM 602 O O . ARG A 1 82 ? 2.013 -3.320 -7.910 1.00 98.25 82 ARG A O 1
ATOM 609 N N . TYR A 1 83 ? 2.643 -3.483 -10.046 1.00 97.31 83 TYR A N 1
ATOM 610 C CA . TYR A 1 83 ? 1.317 -3.151 -10.590 1.00 97.31 83 TYR A CA 1
ATOM 611 C C . TYR A 1 83 ? 0.225 -4.196 -10.319 1.00 97.31 83 TYR A C 1
ATOM 613 O O . TYR A 1 83 ? -0.959 -3.889 -10.392 1.00 97.31 83 TYR A O 1
ATOM 621 N N . GLY A 1 84 ? 0.613 -5.434 -10.001 1.00 96.88 84 GLY A N 1
ATOM 622 C CA . GLY A 1 84 ? -0.303 -6.545 -9.720 1.00 96.88 84 GLY A CA 1
ATOM 623 C C . GLY A 1 84 ? -0.574 -6.775 -8.233 1.00 96.88 84 GLY A C 1
ATOM 624 O O . GLY A 1 84 ? -0.997 -7.871 -7.864 1.00 96.88 84 GLY A O 1
ATOM 625 N N . GLY A 1 85 ? -0.250 -5.806 -7.376 1.00 97.44 85 GLY A N 1
ATOM 626 C CA . GLY A 1 85 ? -0.419 -5.948 -5.937 1.00 97.44 85 GLY A CA 1
ATOM 627 C C . GLY A 1 85 ? -1.884 -5.985 -5.502 1.00 97.44 85 GLY A C 1
ATOM 628 O O . GLY A 1 85 ? -2.770 -5.436 -6.151 1.00 97.44 85 GLY A O 1
ATOM 629 N N . THR A 1 86 ? -2.148 -6.649 -4.380 1.00 98.19 86 THR A N 1
ATOM 630 C CA . THR A 1 86 ? -3.469 -6.714 -3.743 1.00 98.19 86 THR A CA 1
ATOM 631 C C . THR A 1 86 ? -3.408 -6.071 -2.366 1.00 98.19 86 THR A C 1
ATOM 633 O O . THR A 1 86 ? -2.516 -6.376 -1.572 1.00 98.19 86 THR A O 1
ATOM 636 N N . ILE A 1 87 ? -4.389 -5.217 -2.082 1.00 98.69 87 ILE A N 1
ATOM 637 C CA . ILE A 1 87 ? -4.537 -4.489 -0.823 1.00 98.69 87 ILE A CA 1
ATOM 638 C C . ILE A 1 87 ? -5.892 -4.875 -0.234 1.00 98.69 87 ILE A C 1
ATOM 640 O O . ILE A 1 87 ? -6.911 -4.744 -0.907 1.00 98.69 87 ILE A O 1
ATOM 644 N N . SER A 1 88 ? -5.902 -5.346 1.009 1.00 98.75 88 SER A N 1
ATOM 645 C CA . SER A 1 88 ? -7.125 -5.518 1.795 1.00 98.75 88 SER A CA 1
ATOM 646 C C . SER A 1 88 ? -6.943 -4.850 3.148 1.00 98.75 88 SER A C 1
ATOM 648 O O . SER A 1 88 ? -5.919 -5.040 3.807 1.00 98.75 88 SER A O 1
ATOM 650 N N . ILE A 1 89 ? -7.927 -4.045 3.534 1.00 98.75 89 ILE A N 1
ATOM 651 C CA . ILE A 1 89 ? -7.972 -3.332 4.807 1.00 98.75 89 ILE A CA 1
ATOM 652 C C . ILE A 1 89 ? -9.350 -3.582 5.408 1.00 98.75 89 ILE A C 1
ATOM 654 O O . ILE A 1 89 ? -10.354 -3.041 4.949 1.00 98.75 89 ILE A O 1
ATOM 658 N N . SER A 1 90 ? -9.410 -4.409 6.447 1.00 98.56 90 SER A N 1
ATOM 659 C CA . SER A 1 90 ? -10.662 -4.763 7.114 1.00 98.56 90 SER A CA 1
ATOM 660 C C . SER A 1 90 ? -10.750 -4.141 8.502 1.00 98.56 90 SER A C 1
ATOM 662 O O . SER A 1 90 ? -9.822 -4.284 9.297 1.00 98.56 90 SER A O 1
ATOM 664 N N . VAL A 1 91 ? -11.890 -3.528 8.810 1.00 98.06 91 VAL A N 1
ATOM 665 C CA . VAL A 1 91 ? -12.283 -3.034 10.133 1.00 98.06 91 VAL A CA 1
ATOM 666 C C . VAL A 1 91 ? -13.291 -4.022 10.712 1.00 98.06 91 VAL A C 1
ATOM 668 O O . VAL A 1 91 ? -14.371 -4.204 10.149 1.00 98.06 91 VAL A O 1
ATOM 671 N N . ASP A 1 92 ? -12.926 -4.708 11.796 1.00 96.94 92 ASP A N 1
ATOM 672 C CA . ASP A 1 92 ? -13.742 -5.751 12.437 1.00 96.94 92 ASP A CA 1
ATOM 673 C C . ASP A 1 92 ? -14.295 -6.791 11.434 1.00 96.94 92 ASP A C 1
ATOM 675 O O . ASP A 1 92 ? -15.439 -7.237 11.511 1.00 96.94 92 ASP A O 1
ATOM 679 N N . GLY A 1 93 ? -13.468 -7.169 10.451 1.00 97.12 93 GLY A N 1
ATOM 680 C CA . GLY A 1 93 ? -13.795 -8.157 9.416 1.00 97.12 93 GLY A CA 1
ATOM 681 C C . GLY A 1 93 ? -14.594 -7.623 8.220 1.00 97.12 93 GLY A C 1
ATOM 682 O O . GLY A 1 93 ? -14.839 -8.375 7.278 1.00 97.12 93 GLY A O 1
ATOM 683 N N . ARG A 1 94 ? -14.972 -6.340 8.209 1.00 98.00 94 ARG A N 1
ATOM 684 C CA . ARG A 1 94 ? -15.608 -5.679 7.061 1.00 98.00 94 ARG A CA 1
ATOM 685 C C . ARG A 1 94 ? -14.606 -4.786 6.341 1.00 98.00 94 ARG A C 1
ATOM 687 O O . ARG A 1 94 ? -13.925 -3.988 6.973 1.00 98.00 94 ARG A O 1
ATOM 694 N N . GLU A 1 95 ? -14.545 -4.886 5.017 1.00 98.31 95 GLU A N 1
ATOM 695 C CA . GLU A 1 95 ? -13.634 -4.071 4.207 1.00 98.31 95 GLU A CA 1
ATOM 696 C C . GLU A 1 95 ? -13.902 -2.570 4.418 1.00 98.31 95 GLU A C 1
ATOM 698 O O . GLU A 1 95 ? -15.048 -2.117 4.324 1.00 98.31 95 GLU A O 1
ATOM 703 N N . ALA A 1 96 ? -12.851 -1.797 4.697 1.00 98.25 96 ALA A N 1
ATOM 704 C CA . ALA A 1 96 ? -12.944 -0.382 5.048 1.00 98.25 96 ALA A CA 1
ATOM 705 C C . ALA A 1 96 ? -13.581 0.443 3.922 1.00 98.25 96 ALA A C 1
ATOM 707 O O . ALA A 1 96 ? -14.415 1.311 4.181 1.00 98.25 96 ALA A O 1
ATOM 708 N N . ALA A 1 97 ? -13.268 0.112 2.665 1.00 97.38 97 ALA A N 1
ATOM 709 C CA . ALA A 1 97 ? -13.872 0.734 1.486 1.00 97.38 97 ALA A CA 1
ATOM 710 C C . ALA A 1 97 ? -15.399 0.531 1.391 1.00 97.38 97 ALA A C 1
ATOM 712 O O . ALA A 1 97 ? -16.084 1.286 0.705 1.00 97.38 97 ALA A O 1
ATOM 713 N N . ALA A 1 98 ? -15.952 -0.474 2.079 1.00 96.94 98 ALA A N 1
ATOM 714 C CA . ALA A 1 98 ? -17.386 -0.744 2.103 1.00 96.94 98 ALA A CA 1
ATOM 715 C C . ALA A 1 98 ? -18.116 -0.054 3.268 1.00 96.94 98 ALA A C 1
ATOM 717 O O . ALA A 1 98 ? -19.339 -0.182 3.375 1.00 96.94 98 ALA A O 1
ATOM 718 N N . ILE A 1 99 ? -17.410 0.616 4.181 1.00 96.94 99 ILE A N 1
ATOM 719 C CA . ILE A 1 99 ? -17.999 1.323 5.327 1.00 96.94 99 ILE A CA 1
ATOM 720 C C . ILE A 1 99 ? -18.264 2.785 4.928 1.00 96.94 99 ILE A C 1
ATOM 722 O O . ILE A 1 99 ? -17.349 3.447 4.443 1.00 96.94 99 ILE A O 1
ATOM 726 N N . PRO A 1 100 ? -19.484 3.327 5.113 1.00 95.44 100 PRO A N 1
ATOM 727 C CA . PRO A 1 100 ? -19.752 4.730 4.811 1.00 95.44 100 PRO A CA 1
ATOM 728 C C . PRO A 1 100 ? -18.863 5.663 5.656 1.00 95.44 100 PRO A C 1
ATOM 730 O O . PRO A 1 100 ? -18.875 5.534 6.881 1.00 95.44 100 PRO A O 1
ATOM 733 N N . PRO A 1 101 ? -18.144 6.626 5.048 1.00 88.94 101 PRO A N 1
ATOM 734 C CA . PRO A 1 101 ? -17.200 7.479 5.779 1.00 88.94 101 PRO A CA 1
ATOM 735 C C . PRO A 1 101 ? -17.846 8.314 6.895 1.00 88.94 101 PRO A C 1
ATOM 737 O O . PRO A 1 101 ? -17.224 8.571 7.915 1.00 88.94 101 PRO A O 1
ATOM 740 N N . LEU A 1 102 ? -19.115 8.707 6.719 1.00 88.94 102 LEU A N 1
ATOM 741 C CA . LEU A 1 102 ? -19.884 9.516 7.679 1.00 88.94 102 LEU A CA 1
ATOM 742 C C . LEU A 1 102 ? -20.737 8.670 8.638 1.00 88.94 102 LEU A C 1
ATOM 744 O O . LEU A 1 102 ? -21.665 9.167 9.274 1.00 88.94 102 LEU A O 1
ATOM 748 N N . SER A 1 103 ? -20.516 7.359 8.675 1.00 89.81 103 SER A N 1
ATOM 749 C CA . SER A 1 103 ? -21.220 6.451 9.585 1.00 89.81 103 SER A CA 1
ATOM 750 C C . SER A 1 103 ? -20.267 5.357 10.062 1.00 89.81 103 SER A C 1
ATOM 752 O O . SER A 1 103 ? -20.482 4.177 9.755 1.00 89.81 103 SER A O 1
ATOM 754 N N . PRO A 1 104 ? -19.188 5.736 10.773 1.00 88.00 104 PRO A N 1
ATOM 755 C CA . PRO A 1 104 ? -18.256 4.769 11.325 1.00 88.00 104 PRO A CA 1
ATOM 756 C C . PRO A 1 104 ? -18.947 3.883 12.374 1.00 88.00 104 PRO A C 1
ATOM 758 O O . PRO A 1 104 ? -19.944 4.280 12.990 1.00 88.00 104 PRO A O 1
ATOM 761 N N . PRO A 1 105 ? -18.413 2.680 12.626 1.00 90.25 105 PRO A N 1
ATOM 762 C CA . PRO A 1 105 ? -18.795 1.892 13.787 1.00 90.25 105 PRO A CA 1
ATOM 763 C C . PRO A 1 105 ? -18.572 2.683 15.083 1.00 90.25 105 PRO A C 1
ATOM 765 O O . PRO A 1 105 ? -17.574 3.382 15.221 1.00 90.25 105 PRO A O 1
ATOM 768 N N . SER A 1 106 ? -19.449 2.503 16.074 1.00 91.88 106 SER A N 1
ATOM 769 C CA . SER A 1 106 ? -19.299 3.124 17.403 1.00 91.88 106 SER A CA 1
ATOM 770 C C . SER A 1 106 ? -18.086 2.616 18.192 1.00 91.88 106 SER A C 1
ATOM 772 O O . SER A 1 106 ? -17.715 3.187 19.215 1.00 91.88 106 SER A O 1
ATOM 774 N N . ARG A 1 107 ? -17.499 1.504 17.748 1.00 93.56 107 ARG A N 1
ATOM 775 C CA . ARG A 1 107 ? -16.285 0.892 18.278 1.00 93.56 107 ARG A CA 1
ATOM 776 C C . ARG A 1 107 ? -15.583 0.165 17.142 1.00 93.56 107 ARG A C 1
ATOM 778 O O . ARG A 1 107 ? -16.243 -0.510 16.358 1.00 93.56 107 ARG A O 1
ATOM 785 N N . ILE A 1 108 ? -14.259 0.243 17.136 1.00 95.44 108 ILE A N 1
ATOM 786 C CA . ILE A 1 108 ? -13.386 -0.586 16.309 1.00 95.44 108 ILE A CA 1
ATOM 787 C C . ILE A 1 108 ? -12.533 -1.432 17.255 1.00 95.44 108 ILE A C 1
ATOM 789 O O . ILE A 1 108 ? -11.938 -0.897 18.188 1.00 95.44 108 ILE A O 1
ATOM 793 N N . ASN A 1 109 ? -12.503 -2.752 17.069 1.00 95.56 109 ASN A N 1
ATOM 794 C CA . ASN A 1 109 ? -11.700 -3.648 17.909 1.00 95.56 109 ASN A CA 1
ATOM 795 C C . ASN A 1 109 ? -10.396 -4.037 17.219 1.00 95.56 109 ASN A C 1
ATOM 797 O O . ASN A 1 109 ? -9.345 -4.116 17.855 1.00 95.56 109 ASN A O 1
ATOM 801 N N . THR A 1 110 ? -10.455 -4.330 15.924 1.00 97.19 110 THR A N 1
ATOM 802 C CA . THR A 1 110 ? -9.316 -4.775 15.129 1.00 97.19 110 THR A CA 1
ATOM 803 C C . THR A 1 110 ? -9.370 -4.170 13.736 1.00 97.19 110 THR A C 1
ATOM 805 O O . THR A 1 110 ? -10.397 -4.205 13.060 1.00 97.19 110 THR A O 1
ATOM 808 N N . ILE A 1 111 ? -8.228 -3.655 13.294 1.00 98.44 111 ILE A N 1
ATOM 809 C CA . ILE A 1 111 ? -7.989 -3.282 11.905 1.00 98.44 111 ILE A CA 1
ATOM 810 C C . ILE A 1 111 ? -6.892 -4.195 11.381 1.00 98.44 111 ILE A C 1
ATOM 812 O O . ILE A 1 111 ? -5.826 -4.305 11.985 1.00 98.44 111 ILE A O 1
ATOM 816 N N . THR A 1 112 ? -7.142 -4.852 10.257 1.00 98.69 112 THR A N 1
ATOM 817 C CA . THR A 1 112 ? -6.152 -5.704 9.598 1.00 98.69 112 THR A CA 1
ATOM 818 C C . THR A 1 112 ? -5.886 -5.169 8.207 1.00 98.69 112 THR A C 1
ATOM 820 O O . THR A 1 112 ? -6.782 -5.169 7.368 1.00 98.69 112 THR A O 1
ATOM 823 N N . MET A 1 113 ? -4.650 -4.742 7.961 1.00 98.75 113 MET A N 1
ATOM 824 C CA . MET A 1 113 ? -4.151 -4.411 6.634 1.00 98.75 113 MET A CA 1
ATOM 825 C C . MET A 1 113 ? -3.261 -5.545 6.133 1.00 98.75 113 MET A C 1
ATOM 827 O O . MET A 1 113 ? -2.253 -5.889 6.753 1.00 98.75 113 MET A O 1
ATOM 831 N N . ARG A 1 114 ? -3.614 -6.119 4.9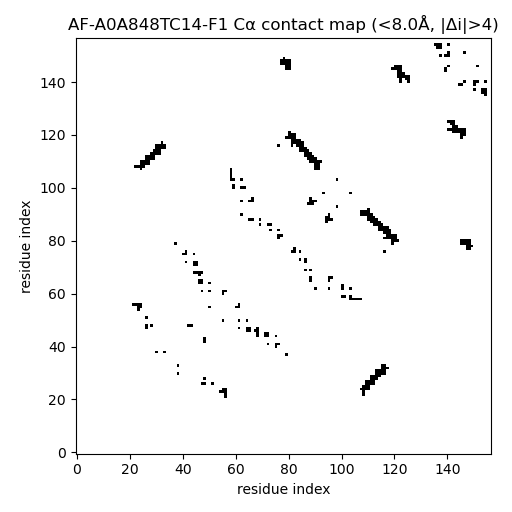84 1.00 98.75 114 ARG A N 1
ATOM 832 C CA . ARG A 1 114 ? -2.830 -7.141 4.295 1.00 98.75 114 ARG A CA 1
ATOM 833 C C . ARG A 1 114 ? -2.481 -6.663 2.892 1.00 98.75 114 ARG A C 1
ATOM 835 O O . ARG A 1 114 ? -3.370 -6.405 2.085 1.00 98.75 114 ARG A O 1
ATOM 842 N N . VAL A 1 115 ? -1.187 -6.607 2.597 1.00 98.75 115 VAL A N 1
ATOM 843 C CA . VAL A 1 115 ? -0.662 -6.138 1.310 1.00 98.75 115 VAL A CA 1
ATOM 844 C C . VAL A 1 115 ? 0.202 -7.225 0.689 1.00 98.75 115 VAL A C 1
ATOM 846 O O . VAL A 1 115 ? 1.262 -7.559 1.209 1.00 98.75 115 VAL A O 1
ATOM 849 N N . ALA A 1 116 ? -0.245 -7.788 -0.428 1.00 98.44 116 ALA A N 1
ATOM 850 C CA . ALA A 1 116 ? 0.546 -8.718 -1.225 1.00 98.44 116 ALA A CA 1
ATOM 851 C C . ALA A 1 116 ? 1.082 -7.966 -2.453 1.00 98.44 116 ALA A C 1
ATOM 853 O O . ALA A 1 116 ? 0.275 -7.602 -3.305 1.00 98.44 116 ALA A O 1
ATOM 854 N N . PRO A 1 117 ? 2.400 -7.728 -2.584 1.00 97.88 117 PRO A N 1
ATOM 855 C CA . PRO A 1 117 ? 2.930 -6.894 -3.667 1.00 97.88 117 PRO A CA 1
ATOM 856 C C . PRO A 1 117 ? 2.709 -7.452 -5.077 1.00 97.88 117 PRO A C 1
ATOM 858 O O . PRO A 1 117 ? 2.675 -6.698 -6.041 1.00 97.88 117 PRO A O 1
ATOM 861 N N . GLY A 1 118 ? 2.571 -8.771 -5.221 1.00 96.38 118 GLY A N 1
ATOM 862 C CA . GLY A 1 118 ? 2.506 -9.401 -6.539 1.00 96.38 118 GLY A CA 1
ATOM 863 C C . GLY A 1 118 ? 3.853 -9.369 -7.285 1.00 96.38 118 GLY A C 1
ATOM 864 O O . GLY A 1 118 ? 4.909 -9.154 -6.673 1.00 96.38 118 GLY A O 1
ATOM 865 N N . PRO A 1 119 ? 3.856 -9.646 -8.600 1.00 97.00 119 PRO A N 1
ATOM 866 C CA . PRO A 1 119 ? 5.086 -9.741 -9.380 1.00 97.00 119 PRO A CA 1
ATOM 867 C C . PRO A 1 119 ? 5.750 -8.375 -9.587 1.00 97.00 119 PRO A C 1
ATOM 869 O O . PRO A 1 119 ? 5.097 -7.334 -9.523 1.00 97.00 119 PRO A O 1
ATOM 872 N N . LEU A 1 120 ? 7.062 -8.402 -9.828 1.00 97.62 120 LEU A N 1
ATOM 873 C CA . LEU A 1 120 ? 7.816 -7.244 -10.298 1.00 97.62 120 LEU A CA 1
ATOM 874 C C . LEU A 1 120 ? 7.598 -7.125 -11.804 1.00 97.62 120 LEU A C 1
ATOM 876 O O . LEU A 1 120 ? 7.820 -8.098 -12.526 1.00 97.62 120 LEU A O 1
ATOM 880 N N . TYR A 1 121 ? 7.171 -5.956 -12.263 1.00 97.81 121 TYR A N 1
ATOM 881 C CA . TYR A 1 121 ? 7.016 -5.675 -13.683 1.00 97.81 121 TYR A CA 1
ATOM 882 C C . TYR A 1 121 ? 8.269 -4.986 -14.208 1.00 97.81 121 TYR A C 1
ATOM 884 O O . TYR A 1 121 ? 8.799 -4.069 -13.586 1.00 97.81 121 TYR A O 1
ATOM 892 N N . LEU A 1 122 ? 8.736 -5.446 -15.362 1.00 98.25 122 LEU A N 1
ATOM 893 C CA . LEU A 1 122 ? 9.899 -4.900 -16.048 1.00 98.25 122 LEU A CA 1
ATOM 894 C C . LEU A 1 122 ? 9.451 -4.287 -17.373 1.00 98.25 122 LEU A C 1
ATOM 896 O O . LEU A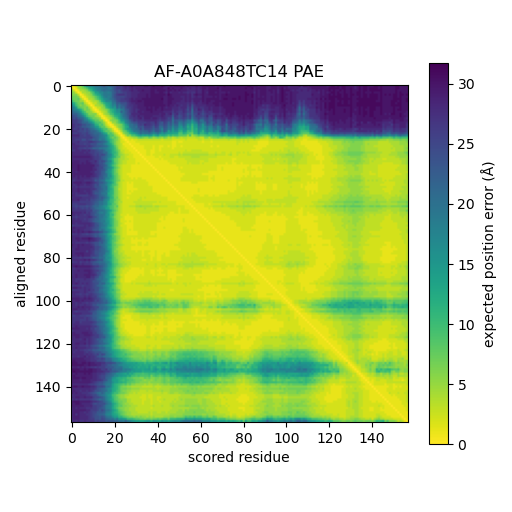 1 122 ? 8.446 -4.717 -17.948 1.00 98.25 122 LEU A O 1
ATOM 900 N N . PHE A 1 123 ? 10.208 -3.325 -17.889 1.00 97.38 123 PHE A N 1
ATOM 901 C CA . PHE A 1 123 ? 9.981 -2.833 -19.243 1.00 97.38 123 PHE A CA 1
ATOM 902 C C . PHE A 1 123 ? 10.296 -3.930 -20.266 1.00 97.38 123 PHE A C 1
ATOM 904 O O . PHE A 1 123 ? 11.448 -4.323 -20.432 1.00 97.38 123 PHE A O 1
ATOM 911 N N . ASP A 1 124 ? 9.284 -4.396 -20.996 1.00 96.56 124 ASP A N 1
ATOM 912 C CA . ASP A 1 124 ? 9.490 -5.211 -22.206 1.00 96.56 124 ASP A CA 1
ATOM 913 C C . ASP A 1 124 ? 9.946 -4.335 -23.386 1.00 96.56 124 ASP A C 1
ATOM 915 O O . ASP A 1 124 ? 10.784 -4.717 -24.201 1.00 96.56 124 ASP A O 1
ATOM 919 N N . ARG A 1 125 ? 9.438 -3.098 -23.428 1.00 94.06 125 ARG A N 1
ATOM 920 C CA . ARG A 1 125 ? 9.822 -2.054 -24.376 1.00 94.06 125 ARG A CA 1
ATOM 921 C C . ARG A 1 125 ? 9.844 -0.703 -23.670 1.00 94.06 125 ARG A C 1
ATOM 923 O O . ARG A 1 125 ? 8.898 -0.368 -22.965 1.00 94.06 125 ARG A O 1
ATOM 930 N N . ALA A 1 126 ? 10.893 0.073 -23.922 1.00 93.38 126 ALA A N 1
ATOM 931 C CA . ALA A 1 126 ? 11.058 1.439 -23.438 1.00 93.38 126 ALA A CA 1
ATOM 932 C C . ALA A 1 126 ? 11.442 2.328 -24.633 1.00 93.38 126 ALA A C 1
ATOM 934 O O . ALA A 1 126 ? 12.549 2.234 -25.160 1.00 93.38 126 ALA A O 1
ATOM 935 N N . GLU A 1 127 ? 10.492 3.112 -25.146 1.00 90.75 127 GLU A N 1
ATOM 936 C CA . GLU A 1 127 ? 10.683 3.936 -26.344 1.00 90.75 127 GLU A CA 1
ATOM 937 C C . GLU A 1 127 ? 9.867 5.226 -26.255 1.00 90.75 127 GLU A C 1
ATOM 939 O O . GLU A 1 127 ? 8.670 5.185 -25.978 1.00 90.75 127 GLU A O 1
ATOM 944 N N . ILE A 1 128 ? 10.504 6.360 -26.554 1.00 86.88 128 ILE A N 1
ATOM 945 C CA . ILE A 1 128 ? 9.868 7.681 -26.611 1.00 86.88 128 ILE A CA 1
ATOM 946 C C . ILE A 1 128 ? 10.007 8.225 -28.028 1.00 86.88 128 ILE A C 1
ATOM 948 O O . ILE A 1 128 ? 11.120 8.331 -28.553 1.00 86.88 128 ILE A O 1
ATOM 952 N N . ARG A 1 129 ? 8.882 8.565 -28.670 1.00 87.25 129 ARG A N 1
ATOM 953 C CA . ARG A 1 129 ? 8.863 9.188 -30.002 1.00 87.25 129 ARG A CA 1
ATOM 954 C C . ARG A 1 129 ? 7.697 10.180 -30.171 1.00 87.25 129 ARG A C 1
ATOM 956 O O . ARG A 1 129 ? 6.583 9.842 -29.779 1.00 87.25 129 ARG A O 1
ATOM 963 N N . PRO A 1 130 ? 7.916 11.325 -30.856 1.00 87.12 130 PRO A N 1
ATOM 964 C CA . PRO A 1 130 ? 9.224 11.863 -31.240 1.00 87.12 130 PRO A CA 1
ATOM 965 C C . PRO A 1 130 ? 9.965 12.404 -30.009 1.00 87.12 130 PRO A C 1
ATOM 967 O O . PRO A 1 130 ? 9.349 12.989 -29.126 1.00 87.12 130 PRO A O 1
ATOM 970 N N . LEU A 1 131 ? 11.283 12.219 -29.962 1.00 84.81 131 LEU A N 1
ATOM 971 C CA . LEU A 1 131 ? 12.120 12.787 -28.907 1.00 84.81 131 LEU A CA 1
ATOM 972 C C . LEU A 1 131 ? 12.599 14.179 -29.341 1.00 84.81 131 LEU A C 1
ATOM 974 O O . LEU A 1 131 ? 13.066 14.338 -30.475 1.00 84.81 131 LEU A O 1
ATOM 978 N N . ALA A 1 132 ? 12.465 15.183 -28.472 1.00 84.94 132 ALA A N 1
ATOM 979 C CA . ALA A 1 132 ? 13.005 16.507 -28.753 1.00 84.94 132 ALA A CA 1
ATOM 980 C C . ALA A 1 132 ? 14.543 16.467 -28.761 1.00 84.94 132 ALA A C 1
ATOM 982 O O . ALA A 1 132 ? 15.179 15.595 -28.166 1.00 84.94 132 ALA A O 1
ATOM 983 N N . GLN A 1 133 ? 15.161 17.401 -29.486 1.00 81.00 133 GLN A N 1
ATOM 984 C CA . GLN A 1 133 ? 16.618 17.509 -29.475 1.00 81.00 133 GLN A CA 1
ATOM 985 C C . GLN A 1 133 ? 17.085 17.853 -28.057 1.00 81.00 133 GLN A C 1
ATOM 987 O O . GLN A 1 133 ? 16.515 18.739 -27.427 1.00 81.00 133 GLN A O 1
ATOM 992 N N . PHE A 1 134 ? 18.136 17.169 -27.600 1.00 81.88 134 PHE A N 1
ATOM 993 C CA . PHE A 1 134 ? 18.735 17.330 -26.270 1.00 81.88 134 PHE A CA 1
ATOM 994 C C . PHE A 1 134 ? 17.878 16.849 -25.084 1.00 81.88 134 PHE A C 1
ATOM 996 O O . PHE A 1 134 ? 18.202 17.186 -23.951 1.00 81.88 134 PHE A O 1
ATOM 1003 N N . THR A 1 135 ? 16.828 16.049 -25.306 1.00 84.88 135 THR A N 1
ATOM 1004 C CA . THR A 1 135 ? 16.144 15.356 -24.200 1.00 84.88 135 THR A CA 1
ATOM 1005 C C . THR A 1 135 ? 17.018 14.219 -23.671 1.00 84.88 135 THR A C 1
ATOM 1007 O O . THR A 1 135 ? 17.393 13.318 -24.428 1.00 84.88 135 THR A O 1
ATOM 1010 N N . GLU A 1 136 ? 17.322 14.254 -22.376 1.00 86.19 136 GLU A N 1
ATOM 1011 C CA . GLU A 1 136 ? 17.957 13.149 -21.660 1.00 86.19 136 GLU A CA 1
ATOM 1012 C C . GLU A 1 136 ? 16.881 12.154 -21.222 1.00 86.19 136 GLU A C 1
ATOM 1014 O O . GLU A 1 136 ? 15.871 12.534 -20.639 1.00 86.19 136 GLU A O 1
ATOM 1019 N N . VAL A 1 137 ? 17.082 10.876 -21.544 1.00 88.25 137 VAL A N 1
ATOM 1020 C CA . VAL A 1 137 ? 16.194 9.794 -21.107 1.00 88.25 137 VAL A CA 1
ATOM 1021 C C . VAL A 1 137 ? 16.854 9.111 -19.908 1.00 88.25 137 VAL A C 1
ATOM 1023 O O . VAL A 1 137 ? 18.033 8.759 -20.018 1.00 88.25 137 VAL A O 1
ATOM 1026 N N . PRO A 1 138 ? 16.133 8.889 -18.794 1.00 91.94 138 PRO A N 1
ATOM 1027 C CA . PRO A 1 138 ? 16.686 8.231 -17.614 1.00 91.94 138 PRO A CA 1
ATOM 1028 C C . PRO A 1 138 ? 17.257 6.852 -17.946 1.00 91.94 138 PRO A C 1
ATOM 1030 O O . PRO A 1 138 ? 16.626 6.075 -18.664 1.00 91.94 138 PRO A O 1
ATOM 1033 N N . GLU A 1 139 ? 18.414 6.501 -17.374 1.00 90.44 139 GLU A N 1
ATOM 1034 C CA . GLU A 1 139 ? 19.056 5.195 -17.614 1.00 90.44 139 GLU A CA 1
ATOM 1035 C C . GLU A 1 139 ? 18.153 4.012 -17.221 1.00 90.44 139 GLU A C 1
ATOM 1037 O O . GLU A 1 139 ? 18.201 2.951 -17.845 1.00 90.44 139 GLU A O 1
ATOM 1042 N N . GLY A 1 140 ? 17.291 4.207 -16.214 1.00 92.62 140 GLY A N 1
ATOM 1043 C CA . GLY A 1 140 ? 16.307 3.217 -15.774 1.00 92.62 140 GLY A CA 1
ATOM 1044 C C . GLY A 1 140 ? 15.182 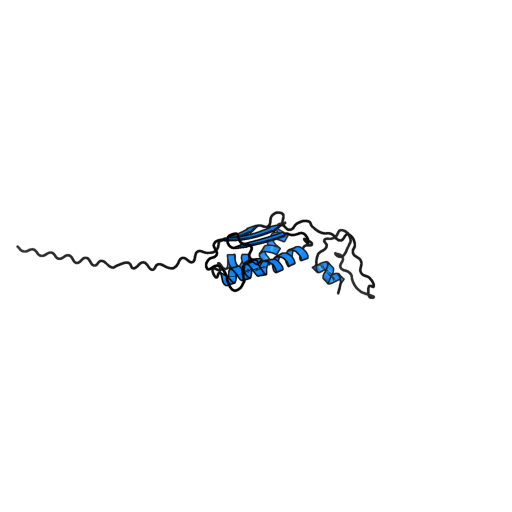2.960 -16.781 1.00 92.62 140 GLY A C 1
ATOM 1045 O O . GLY A 1 140 ? 14.540 1.913 -16.723 1.00 92.62 140 GLY A O 1
ATOM 1046 N N . PHE A 1 141 ? 14.945 3.862 -17.741 1.00 95.50 141 PHE A N 1
ATOM 1047 C CA . PHE A 1 141 ? 13.936 3.684 -18.786 1.00 95.50 141 PHE A CA 1
ATOM 1048 C C . PHE A 1 141 ? 14.482 2.794 -19.915 1.00 95.50 141 PHE A C 1
ATOM 1050 O O . PHE A 1 141 ? 14.690 3.217 -21.053 1.00 95.50 141 PHE A O 1
ATOM 1057 N N . ALA A 1 142 ? 14.751 1.532 -19.582 1.00 95.88 142 ALA A N 1
ATOM 1058 C CA . ALA A 1 142 ? 15.385 0.562 -20.465 1.00 95.88 142 ALA A CA 1
ATOM 1059 C C . ALA A 1 142 ? 14.760 -0.831 -20.334 1.00 95.88 142 ALA A C 1
ATOM 1061 O O . ALA A 1 142 ? 14.232 -1.211 -19.291 1.00 95.88 142 ALA A O 1
ATOM 1062 N N . VAL A 1 143 ? 14.850 -1.624 -21.406 1.00 96.94 143 VAL A N 1
ATOM 1063 C CA . VAL A 1 143 ? 14.332 -3.000 -21.432 1.00 96.94 143 VAL A CA 1
ATOM 1064 C C . VAL A 1 143 ? 14.971 -3.839 -20.323 1.00 96.94 143 VAL A C 1
ATOM 1066 O O . VAL A 1 143 ? 16.190 -3.842 -20.155 1.00 96.94 143 VAL A O 1
ATOM 1069 N N . GLY A 1 144 ? 14.143 -4.571 -19.579 1.00 96.50 144 GLY A N 1
ATOM 1070 C CA . GLY A 1 144 ? 14.558 -5.421 -18.463 1.00 96.50 144 GLY A CA 1
ATOM 1071 C C . GLY A 1 144 ? 14.761 -4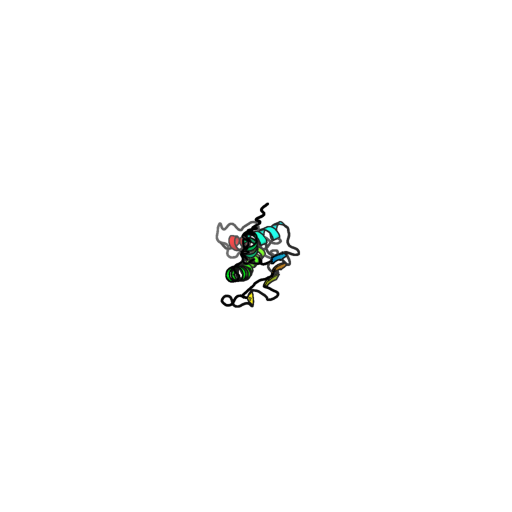.690 -17.133 1.00 96.50 144 GLY A C 1
ATOM 1072 O O . GLY A 1 144 ? 14.948 -5.363 -16.121 1.00 96.50 144 GLY A O 1
ATOM 1073 N N . GLN A 1 145 ? 14.687 -3.357 -17.103 1.00 97.62 145 GLN A N 1
ATOM 1074 C CA . GLN A 1 145 ? 14.688 -2.598 -15.850 1.00 97.62 145 GLN A CA 1
ATOM 1075 C C . GLN A 1 145 ? 13.301 -2.609 -15.194 1.00 97.62 145 GLN A C 1
ATOM 1077 O O . GLN A 1 145 ? 12.298 -2.764 -15.905 1.00 97.62 145 GLN A O 1
ATOM 1082 N N . PRO A 1 146 ? 13.218 -2.457 -13.856 1.00 97.31 146 PRO A N 1
ATOM 1083 C CA . PRO A 1 146 ? 11.957 -2.232 -13.160 1.00 97.31 146 PRO A CA 1
ATOM 1084 C C . PRO A 1 146 ? 11.160 -1.101 -13.806 1.00 97.31 146 PRO A C 1
ATOM 1086 O O . PRO A 1 146 ? 11.669 -0.005 -14.024 1.00 97.31 146 PRO A O 1
ATOM 1089 N N . ALA A 1 147 ? 9.898 -1.379 -14.121 1.00 96.81 147 ALA A N 1
ATOM 1090 C CA . ALA A 1 147 ? 8.993 -0.382 -14.667 1.00 96.81 147 ALA A CA 1
ATOM 1091 C C . ALA A 1 147 ? 8.436 0.482 -13.531 1.00 96.81 147 ALA A C 1
ATOM 1093 O O . ALA A 1 147 ? 7.289 0.319 -13.139 1.00 96.81 147 ALA A O 1
ATOM 1094 N N . GLU A 1 148 ? 9.266 1.324 -12.923 1.00 96.44 148 GLU A N 1
ATOM 1095 C CA . GLU A 1 148 ? 8.845 2.198 -11.827 1.00 96.44 148 GLU A CA 1
ATOM 1096 C C . GLU A 1 148 ? 8.092 3.416 -12.369 1.00 96.44 148 GLU A C 1
ATOM 1098 O O . GLU A 1 148 ? 8.477 4.014 -13.376 1.00 96.44 148 GLU A O 1
ATOM 1103 N N . THR A 1 149 ? 7.010 3.815 -11.695 1.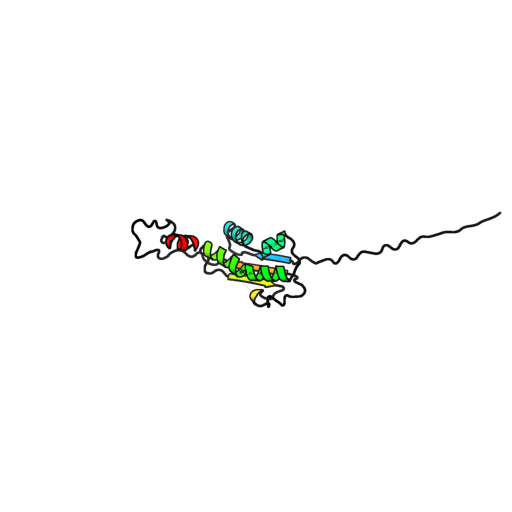00 95.00 149 THR A N 1
ATOM 1104 C CA . THR A 1 149 ? 6.220 4.988 -12.108 1.00 95.00 149 THR A CA 1
ATOM 1105 C C . THR A 1 149 ? 7.046 6.276 -12.130 1.00 95.00 149 THR A C 1
ATOM 1107 O O . THR A 1 149 ? 6.819 7.124 -12.995 1.00 95.00 149 THR A O 1
ATOM 1110 N N . ASP A 1 150 ? 8.019 6.414 -11.230 1.00 93.31 150 ASP A N 1
ATOM 1111 C CA . ASP A 1 150 ? 8.889 7.590 -11.179 1.00 93.31 150 ASP A CA 1
ATOM 1112 C C . ASP A 1 150 ? 9.797 7.640 -12.413 1.00 93.31 150 ASP A C 1
ATOM 1114 O O . ASP A 1 150 ? 9.849 8.667 -13.083 1.00 93.31 150 ASP A O 1
ATOM 1118 N N . THR A 1 151 ? 10.381 6.504 -12.815 1.00 94.12 151 THR A N 1
ATOM 1119 C CA . THR A 1 151 ? 11.147 6.384 -14.067 1.00 94.12 151 THR A CA 1
ATOM 1120 C C . THR A 1 151 ? 10.294 6.700 -15.296 1.00 94.12 151 THR A C 1
ATOM 1122 O O . THR A 1 151 ? 10.758 7.373 -16.213 1.00 94.12 151 THR A O 1
ATOM 1125 N N . ILE A 1 152 ? 9.034 6.244 -15.332 1.00 92.56 152 ILE A N 1
ATOM 1126 C CA . ILE A 1 152 ? 8.101 6.569 -16.426 1.00 92.56 152 ILE A CA 1
ATOM 1127 C C . ILE A 1 152 ? 7.815 8.075 -16.468 1.00 92.56 152 ILE A C 1
ATOM 1129 O O . ILE A 1 152 ? 7.755 8.657 -17.549 1.00 92.56 152 ILE A O 1
ATOM 1133 N N . THR A 1 153 ? 7.622 8.698 -15.304 1.00 91.62 153 THR A N 1
ATOM 1134 C CA . THR A 1 153 ? 7.303 10.127 -15.191 1.00 91.62 153 THR A CA 1
ATOM 1135 C C . THR A 1 153 ? 8.490 10.987 -15.604 1.00 91.62 153 THR A C 1
ATOM 1137 O O . THR A 1 153 ? 8.316 11.898 -16.406 1.00 91.62 153 THR A O 1
ATOM 1140 N N . GLU A 1 154 ? 9.687 10.664 -15.115 1.00 90.69 154 GLU A N 1
ATOM 1141 C CA . GLU A 1 154 ? 10.932 11.356 -15.455 1.00 90.69 154 GLU A CA 1
ATOM 1142 C C . GLU A 1 154 ? 11.232 11.263 -16.956 1.00 90.69 154 GLU A C 1
ATOM 1144 O O . GLU A 1 154 ? 11.604 12.248 -17.582 1.00 90.69 154 GLU A O 1
ATOM 1149 N N . ALA A 1 155 ? 10.983 10.104 -17.570 1.00 88.38 155 ALA A N 1
ATOM 1150 C CA . ALA A 1 155 ? 11.184 9.920 -19.003 1.00 88.38 155 ALA A CA 1
ATOM 1151 C C . ALA A 1 155 ? 10.161 10.687 -19.874 1.00 88.38 155 ALA A C 1
ATOM 1153 O O . ALA A 1 155 ? 10.373 10.848 -21.077 1.00 88.38 155 ALA A O 1
ATOM 1154 N N . ALA A 1 156 ? 9.042 11.136 -19.297 1.00 85.00 156 ALA A N 1
ATOM 1155 C CA . ALA A 1 156 ? 7.968 11.838 -20.002 1.00 85.00 156 ALA A CA 1
ATOM 1156 C C . ALA A 1 156 ? 8.051 13.376 -19.919 1.00 85.00 156 ALA A C 1
ATOM 1158 O O . ALA A 1 156 ? 7.233 14.048 -20.556 1.00 85.00 156 ALA A O 1
ATOM 1159 N N . THR A 1 157 ? 8.990 13.926 -19.144 1.00 75.56 157 THR A N 1
ATOM 1160 C CA . THR A 1 157 ? 9.169 15.374 -18.911 1.00 75.56 157 THR A CA 1
ATOM 1161 C C . THR A 1 157 ? 10.440 15.907 -19.545 1.00 75.56 157 THR A C 1
ATOM 1163 O O . THR A 1 157 ? 10.374 17.016 -20.122 1.00 75.56 157 THR A O 1
#

pLDDT: mean 88.58, std 16.68, range [39.78, 98.75]

Nearest PDB structures (foldseek):
  9cx4-assembly2_B  TM=4.432E-01  e=1.264E-01  Acinetobacter baumannii

=== Feature glossary ===
Each block in this record encodes a different view of the same protein. In brief:

Predicted aligned error. PAE(i, j) answers: if I align the predicted and true structures on residue i, how far off (in Å) do I expect residue j to be? A block-diagonal PAE matrix with low values on the blocks and high values off-diagonal is the signature of a multi-domain protein with confidently predicted domains but uncertain inter-domain orientation.

Contact-map, Ramachandran, and PAE plots. Plot images: a contact map (which residues are close in 3D, as an N×N bin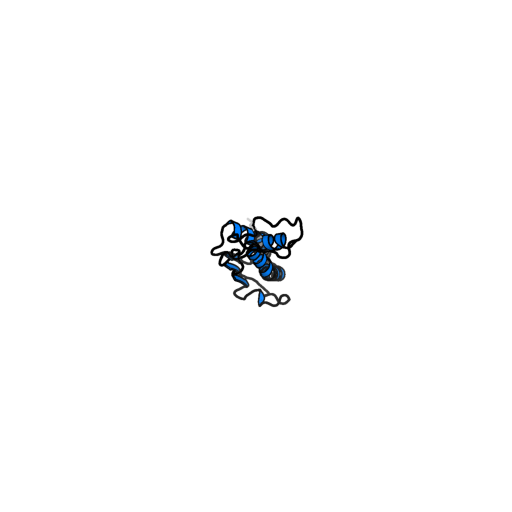ary image), a Ramachandran scatter (backbone torsion angles, revealing secondary-structure composition at a glance), and — for AlphaFold structures — a PAE heatmap (pairwise prediction confidence).

Backbone torsions (φ/ψ). φ (phi) and ψ (psi) are the two rotatable backbone dihedrals per residue: φ is the C(i-1)–N–Cα–C torsion, ψ is the N–Cα–C–N(i+1) torsion, both in degrees on (−180°, 180°]. α-helical residues cluster near (−60°, −45°); β-strand residues near (−120°, +130°). A Ramachandran plot is simply a scatter of (φ, ψ) for every residue.

Foldseek 3Di. A 3Di character summarizes, for each residue, the relative orientation of the Cα frame of its nearest spatial neighbor. Because it encodes fold topology rather than chemistry, 3Di alignments detect remote structural similarity that sequence alignment misses.

Radius of gyration, Cα contacts, bounding box. Three whole-structure scalars: the radius of gyration (RMS distance of Cα from centroid, in Å), the count of Cα–Cα contacts (pairs closer than 8 Å and separated by more than four residues in sequence — i.e. tertiary, not local, contacts), and the bounding-box dimensions. Together they distinguish compact globular folds from extended fibres or disordered chains.

Sequence. Sequence gives the chain of amino acids in standard one-letter code (A=alanine, C=cysteine, …, Y=tyrosine), read N→C. It is the only feature that is directly encoded by the gene; all structural features are derived from the folded form of this sequence.

mmCIF coordinates. Atomic coordinates in PDBx/mmCIF format — the same representation the Protein Data Bank distributes. Each line of the _atom_site loop places one backbone atom in Cartesian space (units: ångströms, origin: arbitrary).

Secondary structure (3-state, P-SEA). Three-state secondary structure (P-SEA) collapses the eight DSSP classes into helix (a), strand (b), and coil (c). P-SEA assigns these from Cα geometry alone — distances and angles — without requiring backbone oxygens, so it works on any Cα trace.

InterPro / GO / CATH / organism. Functional annotations link the protein to curated databases. InterPro entries identify conserved domains and families by matching the sequence against member-database signatures (Pfam, PROSITE, CDD, …). Gene Ontology (GO) terms describe molecular function, biological process, and cellular component in a controlled vocabulary. CATH places the structure in a hierarchical fold classification (Class/Architecture/Topology/Homologous-superfamily). The organism is the source species.

B-factor. B-factor (Debye–Waller factor) reflects atomic displacement in the crystal lattice. It is an experimental observable (units Å²), not a prediction; low values mean the atom is pinned down, high values mean it moves or is heterogeneous across the crystal.

Rendered structure images. Structure images are PyMOL renders from six orthogonal camera directions. Cartoon representation draws helices as coils and strands as arrows; sticks shows the backbone as bonds; surface shows the solvent-excluded envelope. Rainbow coloring maps sequence position to hue (blue→red, N→C); chain coloring assigns a distinct color per polypeptide.

Solvent-accessible surface area. Solvent-accessible surface area (SASA) is the area in Å² traced out by the centre of a 1.4 Å probe sphere (a water molecule) rolled over the protein's van der Waals surface (Shrake–Rupley / Lee–Richards construction). Buried residues have near-zero SASA; fully exposed residues can exceed 200 Å². The total SASA scales roughly with the number of surface residues.

Secondary structure (8-state, DSSP). The SS8 string is DSSP's per-residue secondary-structure call. α-helix (H) means an i→i+4 H-bond ladder; β-strand (E) means the residue participates in a β-sheet; 3₁₀ (G) and π (I) are tighter and wider helices; T/S are turns/bends; '-' is loop.

pLDDT. For AlphaFold models, the B-factor field carries pLDDT — the model's own estimate of local accuracy on a 0–100 scale. Regions with pLDDT<50 should be treated as essentially unmodeled; they often correspond to intrinsically disordered segments.

Nearest PDB structures. Nearest PDB neighbors are the top structural matches found by Foldseek when searching this structure against the entire Protein Data Bank. Each hit reports a TM-score (0 to 1; >0.5 almost always implies the same fold) and an E-value. These are *structural* homologs — they may share no detectable sequence similarity.